Protein AF-A0A7G9W3U9-F1 (afdb_monomer)

Secondary structure (DSSP, 8-state):
--SHHHHHHHHHHHHHHHHHS-HHHHHHHHHHHHHHH-HHHHHHHHHHH-----S----TT--HHHHHHHHHHHHHHHHHHHTTSEEEEE-TTS-EEEEE-HHHHHHHHHHTT----

Organism: Alkalicella caledoniensis (NCBI:txid2731377)

Mean predicted aligned error: 6.45 Å

Nearest PDB structures (foldseek):
  3eco-assembly1_A  TM=5.537E-01  e=1.027E-01  Staphylococcus aureus subsp. aureus Mu50
  8ebt-assembly1_D  TM=4.186E-01  e=3.480E-01  Homo sapiens
  8ebw-assembly1_D  TM=4.098E-01  e=3.699E-01  Homo sapiens
  8byq-assembly1_3  TM=4.481E-01  e=5.334E-01  Homo sapiens
  8eby-assembly1_D  TM=4.124E-01  e=4.442E-01  Homo sapiens

Foldseek 3Di:
DPDVVVVVVVVVLLVVLVVQQDPVLLLVLVLLLCVPPPVVVNVVSCVVPVDDDLQQDDDPPDDPVSNVVSVVSVVSLVSCVVSVQWDWDQDPVRDTDIHGGPSVNVSNCVVVVPDPD

pLDDT: mean 85.58, std 10.28, range [45.91, 95.38]

Sequence (117 aa):
MQQSDLQVYKAEGLLNLLNRVTDIEIVYLRFYYLLKWNLVRFKEYQKITGIDILQPVIHGGMTREAIDDEVAKRIYLNNLLSYGLLEIEIDKKGKQKYKCSSVGDLLIRTIDKEKVD

Structure (mmCIF, N/CA/C/O backbone):
data_AF-A0A7G9W3U9-F1
#
_entry.id   AF-A0A7G9W3U9-F1
#
loop_
_atom_site.group_PDB
_atom_site.id
_atom_site.type_symbol
_atom_site.label_atom_id
_atom_site.label_alt_id
_atom_site.label_comp_id
_atom_site.label_asym_id
_atom_site.label_entity_id
_atom_site.label_seq_id
_atom_site.pdbx_PDB_ins_code
_atom_site.Cartn_x
_atom_site.Cartn_y
_atom_site.Cartn_z
_atom_site.occupancy
_atom_site.B_iso_or_equiv
_atom_site.auth_seq_id
_atom_site.auth_comp_id
_atom_site.auth_asym_id
_atom_site.auth_atom_id
_atom_site.pdbx_PDB_model_num
ATOM 1 N N . MET A 1 1 ? -24.850 13.023 25.396 1.00 51.22 1 MET A N 1
ATOM 2 C CA . MET A 1 1 ? -24.320 13.592 24.139 1.00 51.22 1 MET A CA 1
ATOM 3 C C . MET A 1 1 ? -22.906 13.058 23.854 1.00 51.22 1 MET A C 1
ATOM 5 O O . MET A 1 1 ? -22.014 13.843 23.606 1.00 51.22 1 MET A O 1
ATOM 9 N N . GLN A 1 2 ? -22.626 11.749 24.014 1.00 57.22 2 GLN A N 1
ATOM 10 C CA . GLN A 1 2 ? -21.216 11.302 24.145 1.00 57.22 2 GLN A CA 1
ATOM 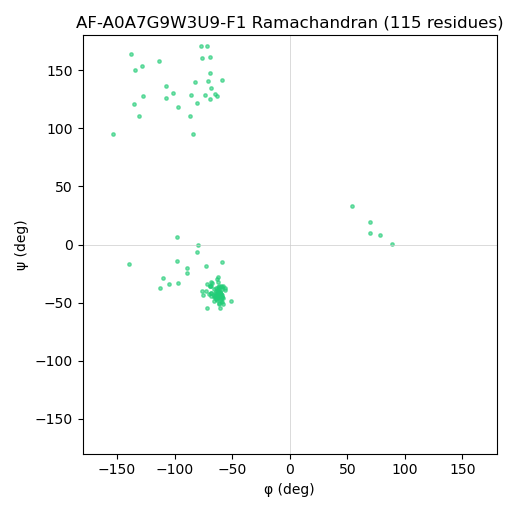11 C C . GLN A 1 2 ? -20.811 10.007 23.420 1.00 57.22 2 GLN A C 1
ATOM 13 O O . GLN A 1 2 ? -19.620 9.805 23.214 1.00 57.22 2 GLN A O 1
ATOM 18 N N . GLN A 1 3 ? -21.739 9.145 22.990 1.00 56.62 3 GLN A N 1
ATOM 19 C CA . GLN A 1 3 ? -21.384 7.890 22.301 1.00 56.62 3 GLN A CA 1
ATOM 20 C C . GLN A 1 3 ? -21.813 7.872 20.829 1.00 56.62 3 GLN A C 1
ATOM 22 O O . GLN A 1 3 ? -21.054 7.395 19.989 1.00 56.62 3 GLN A O 1
ATOM 27 N N . SER A 1 4 ? -22.976 8.450 20.507 1.00 68.06 4 SER A N 1
ATOM 28 C CA . SER A 1 4 ? -23.461 8.603 19.129 1.00 68.06 4 SER A CA 1
ATOM 29 C C . SER A 1 4 ? -22.535 9.481 18.295 1.00 68.06 4 SER A C 1
ATOM 31 O O . SER A 1 4 ? -22.144 9.106 17.198 1.00 68.06 4 SER A O 1
ATOM 33 N N . ASP A 1 5 ? -22.117 10.615 18.850 1.00 68.31 5 ASP A N 1
ATOM 34 C CA . ASP A 1 5 ? -21.405 11.649 18.096 1.00 68.31 5 ASP A CA 1
ATOM 35 C C . ASP A 1 5 ? -19.978 11.193 17.759 1.00 68.31 5 ASP A C 1
ATOM 37 O O . ASP A 1 5 ? -19.472 11.434 16.668 1.00 68.31 5 ASP A O 1
ATOM 41 N N . LEU A 1 6 ? -19.358 10.421 18.659 1.00 69.69 6 LEU A N 1
ATOM 42 C CA . LEU A 1 6 ? -18.065 9.789 18.412 1.00 69.69 6 LEU A CA 1
ATOM 43 C C . LEU A 1 6 ? -18.157 8.678 17.354 1.00 69.69 6 LEU A C 1
ATOM 45 O O . LEU A 1 6 ? -17.219 8.495 16.580 1.00 69.69 6 LEU A O 1
ATOM 49 N N . GLN A 1 7 ? -19.257 7.919 17.319 1.00 71.06 7 GLN A N 1
ATOM 50 C CA . GLN A 1 7 ? -19.480 6.912 16.278 1.00 71.06 7 GLN A CA 1
ATOM 51 C C . GLN A 1 7 ? -19.704 7.563 14.910 1.00 71.06 7 GLN A C 1
ATOM 53 O O . GLN A 1 7 ? -19.107 7.112 13.935 1.00 71.06 7 GLN A O 1
ATOM 58 N N . VAL A 1 8 ? -20.481 8.649 14.852 1.00 73.94 8 VAL A N 1
ATOM 59 C CA . VAL A 1 8 ? -20.674 9.450 13.633 1.00 73.94 8 VAL A CA 1
ATOM 60 C C . VAL A 1 8 ? -19.337 10.003 13.144 1.00 73.94 8 VAL A C 1
ATOM 62 O O . VAL A 1 8 ? -18.975 9.767 11.997 1.00 73.94 8 VAL A O 1
ATOM 65 N N . TYR A 1 9 ? -18.539 10.611 14.024 1.00 72.31 9 TYR A N 1
ATOM 66 C CA . TYR A 1 9 ? -17.225 11.150 13.663 1.00 72.31 9 TYR A CA 1
ATOM 67 C C . TYR A 1 9 ? -16.260 10.076 13.131 1.00 72.31 9 TYR A C 1
ATOM 69 O O . TYR A 1 9 ? -15.543 10.288 12.153 1.00 72.31 9 TYR A O 1
ATOM 77 N N . LYS A 1 10 ? -16.253 8.883 13.743 1.00 73.56 10 LYS A N 1
ATOM 78 C CA . LYS A 1 10 ? -15.457 7.743 13.252 1.00 73.56 10 LYS A CA 1
ATOM 79 C C . LYS A 1 10 ? -15.929 7.266 11.877 1.00 73.56 10 LYS A C 1
ATOM 81 O O . LYS A 1 10 ? -15.092 6.972 11.025 1.00 73.56 10 LYS A O 1
ATOM 86 N N . ALA A 1 11 ? -17.243 7.199 11.661 1.00 77.19 11 ALA A N 1
ATOM 87 C CA . ALA A 1 11 ? -17.823 6.812 10.380 1.00 77.19 11 ALA A CA 1
ATOM 88 C C . ALA A 1 11 ? -17.512 7.843 9.282 1.00 77.19 11 ALA A C 1
ATOM 90 O O . ALA A 1 11 ? -17.084 7.460 8.196 1.00 77.19 11 ALA A O 1
ATOM 91 N N . GLU A 1 12 ? -17.633 9.139 9.577 1.00 81.88 12 GLU A N 1
ATOM 92 C CA . GLU A 1 12 ? -17.248 10.228 8.670 1.00 81.88 12 GLU A CA 1
ATOM 93 C C . GLU A 1 12 ? -15.758 10.181 8.325 1.00 81.88 12 GLU A C 1
ATOM 95 O O . GLU A 1 12 ? -15.385 10.338 7.163 1.00 81.88 12 GLU A O 1
ATOM 100 N N . GLY A 1 13 ? -14.896 9.908 9.308 1.00 80.31 13 GLY A N 1
ATOM 101 C CA . GLY A 1 13 ? -13.464 9.723 9.081 1.00 80.31 13 GLY A CA 1
ATOM 102 C C . GLY A 1 13 ? -13.164 8.579 8.109 1.00 80.31 13 GLY A C 1
ATOM 103 O O . GLY A 1 13 ? -12.377 8.752 7.178 1.00 80.31 13 GLY A O 1
ATOM 104 N N . LEU A 1 14 ? -13.827 7.431 8.278 1.00 80.31 14 LEU A N 1
ATOM 105 C CA . LEU A 1 14 ? -13.653 6.279 7.392 1.00 80.31 14 LEU A CA 1
ATOM 106 C C . LEU A 1 14 ? -14.209 6.541 5.984 1.00 80.31 14 LEU A C 1
ATOM 108 O O . LEU A 1 14 ? -13.551 6.210 5.002 1.00 80.31 14 LEU A O 1
ATOM 112 N N . LEU A 1 15 ? -15.375 7.182 5.875 1.00 81.56 15 LEU A N 1
ATOM 113 C CA . LEU A 1 15 ? -15.960 7.589 4.592 1.00 81.56 15 LEU A CA 1
ATOM 114 C C . LEU A 1 15 ? -15.066 8.593 3.855 1.00 81.56 15 LEU A C 1
ATOM 116 O O . LEU A 1 15 ? -14.869 8.476 2.648 1.00 81.56 15 LEU A O 1
ATOM 120 N N . ASN A 1 16 ? -14.469 9.542 4.576 1.00 86.00 16 ASN A N 1
ATOM 121 C CA . ASN A 1 16 ? -13.515 10.489 4.005 1.00 86.00 16 ASN A CA 1
ATOM 122 C C . ASN A 1 16 ? -12.246 9.800 3.496 1.00 86.00 16 ASN A C 1
ATOM 124 O O . ASN A 1 16 ? -11.716 10.209 2.466 1.00 86.00 16 ASN A O 1
ATOM 128 N N . LEU A 1 17 ? -11.761 8.765 4.187 1.00 85.56 17 LEU A N 1
ATOM 129 C CA . LEU A 1 17 ? -10.655 7.946 3.690 1.00 85.56 17 LEU A CA 1
ATOM 130 C C . LEU A 1 17 ? -11.071 7.171 2.437 1.00 85.56 17 LEU A C 1
ATOM 132 O O . LEU A 1 17 ? -10.379 7.256 1.430 1.00 85.56 17 LEU A O 1
ATOM 136 N N . LEU A 1 18 ? -12.224 6.499 2.452 1.00 82.56 18 LEU A N 1
ATOM 137 C CA . LEU A 1 18 ? -12.739 5.767 1.287 1.00 82.56 18 LEU A CA 1
ATOM 138 C C . LEU A 1 18 ? -12.920 6.667 0.056 1.00 82.56 18 LEU A C 1
ATOM 140 O O . LEU A 1 18 ? -12.628 6.237 -1.050 1.00 82.56 18 LEU A O 1
ATOM 144 N N . ASN A 1 19 ? -13.328 7.923 0.244 1.00 85.44 19 ASN A N 1
ATOM 145 C CA . ASN A 1 19 ? -13.450 8.893 -0.848 1.00 85.44 19 ASN A CA 1
ATOM 146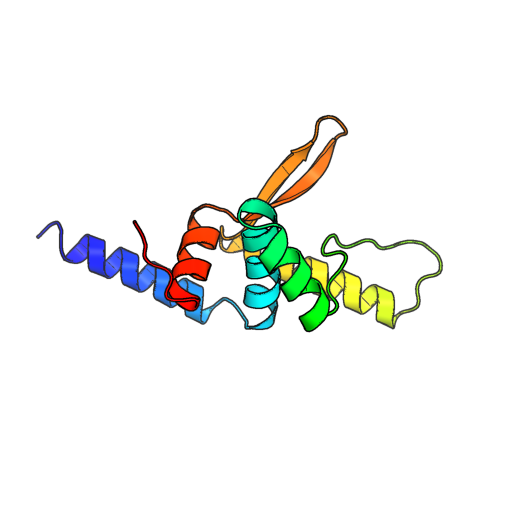 C C . ASN A 1 19 ? -12.102 9.397 -1.392 1.00 85.44 19 ASN A C 1
ATOM 148 O O . ASN A 1 19 ? -12.066 9.987 -2.470 1.00 85.44 19 ASN A O 1
ATOM 152 N N . ARG A 1 20 ? -11.006 9.239 -0.642 1.00 88.31 20 ARG A N 1
ATOM 153 C CA . ARG A 1 20 ? -9.665 9.709 -1.033 1.00 88.31 20 ARG A CA 1
ATOM 154 C C . ARG A 1 20 ? -8.818 8.616 -1.666 1.00 88.31 20 ARG A C 1
ATOM 156 O O . ARG A 1 20 ? -7.987 8.930 -2.508 1.00 88.31 20 ARG A O 1
ATOM 163 N N . VAL A 1 21 ? -9.001 7.372 -1.234 1.00 92.94 21 VAL A N 1
ATOM 164 C CA . VAL A 1 21 ? -8.205 6.239 -1.705 1.00 92.94 21 VAL A CA 1
ATOM 165 C C . VAL A 1 21 ? -8.745 5.776 -3.054 1.00 92.94 21 VAL A C 1
ATOM 167 O O . VAL A 1 21 ? -9.907 5.405 -3.183 1.00 92.94 21 VAL A O 1
ATOM 170 N N . THR A 1 22 ? -7.882 5.781 -4.058 1.00 93.12 22 THR A N 1
ATOM 171 C CA . THR A 1 22 ? -8.195 5.297 -5.406 1.00 93.12 22 THR A CA 1
ATOM 172 C C . THR A 1 22 ? -8.215 3.768 -5.472 1.00 93.12 22 THR A C 1
ATOM 174 O O . THR A 1 22 ? -7.589 3.088 -4.658 1.00 93.12 22 THR A O 1
ATOM 177 N N . ASP A 1 23 ? -8.860 3.199 -6.493 1.00 90.62 23 ASP A N 1
ATOM 178 C CA . ASP A 1 23 ? -8.924 1.741 -6.675 1.00 90.62 23 ASP A CA 1
ATOM 179 C C . ASP A 1 23 ? -7.536 1.086 -6.743 1.00 90.62 23 ASP A C 1
ATOM 181 O O . ASP A 1 23 ? -7.308 0.025 -6.158 1.00 90.62 23 ASP A O 1
ATOM 185 N N . ILE A 1 24 ? -6.574 1.734 -7.409 1.00 90.81 24 ILE A N 1
ATOM 186 C CA . ILE A 1 24 ? -5.201 1.223 -7.500 1.00 90.81 24 ILE A CA 1
ATOM 187 C C . ILE A 1 24 ? -4.484 1.267 -6.144 1.00 90.81 24 ILE A C 1
ATOM 189 O O . ILE A 1 24 ? -3.748 0.346 -5.792 1.00 90.81 24 ILE A O 1
ATOM 193 N N . GLU A 1 25 ? -4.749 2.284 -5.326 1.00 93.56 25 GLU A N 1
ATOM 194 C CA . GLU A 1 25 ? -4.228 2.356 -3.961 1.00 93.56 25 GLU A CA 1
ATOM 195 C C . GLU A 1 25 ? -4.872 1.296 -3.058 1.00 93.56 25 GLU A C 1
ATOM 197 O O . GLU A 1 25 ? -4.169 0.694 -2.245 1.00 93.56 25 GLU A O 1
ATOM 202 N N . ILE A 1 26 ? -6.162 0.983 -3.241 1.00 93.12 26 ILE A N 1
ATOM 203 C CA . ILE A 1 26 ? -6.825 -0.148 -2.567 1.00 93.12 26 ILE A CA 1
ATOM 204 C C . ILE A 1 26 ? -6.144 -1.466 -2.956 1.00 93.12 26 ILE A C 1
ATOM 206 O O . ILE A 1 26 ? -5.875 -2.295 -2.084 1.00 93.12 26 ILE A O 1
ATOM 210 N N . VAL A 1 27 ? -5.813 -1.656 -4.238 1.00 91.81 27 VAL A N 1
ATOM 211 C CA . VAL A 1 27 ? -5.094 -2.847 -4.723 1.00 91.81 27 VAL A CA 1
ATOM 212 C C . VAL A 1 27 ? -3.739 -2.999 -4.023 1.00 91.81 27 VAL A C 1
ATOM 214 O O . VAL A 1 27 ? -3.386 -4.104 -3.594 1.00 91.81 27 VAL A O 1
ATOM 217 N N . TYR A 1 28 ? -3.000 -1.899 -3.861 1.00 92.06 28 TYR A N 1
ATOM 218 C CA . TYR A 1 28 ? -1.695 -1.889 -3.193 1.00 92.06 28 TYR A CA 1
ATOM 219 C C . TYR A 1 28 ? -1.838 -2.120 -1.688 1.00 92.06 28 TYR A C 1
ATOM 221 O O . TYR A 1 28 ? -1.093 -2.908 -1.107 1.00 92.06 28 TYR A O 1
ATOM 229 N N . LEU A 1 29 ? -2.823 -1.493 -1.049 1.00 93.19 29 LEU A N 1
ATOM 230 C CA . LEU A 1 29 ? -3.104 -1.691 0.369 1.00 93.19 29 LEU A CA 1
ATOM 231 C C . LEU A 1 29 ? -3.499 -3.146 0.666 1.00 93.19 29 LEU A C 1
ATOM 233 O O . LEU A 1 29 ? -2.975 -3.746 1.607 1.00 93.19 29 LEU A O 1
ATOM 237 N N . ARG A 1 30 ? -4.349 -3.750 -0.177 1.00 92.38 30 ARG A N 1
ATOM 238 C CA . ARG A 1 30 ? -4.769 -5.154 -0.047 1.00 92.38 30 ARG A CA 1
ATOM 239 C C . ARG A 1 30 ? -3.589 -6.117 -0.154 1.00 92.38 30 ARG A C 1
ATOM 241 O O . ARG A 1 30 ? -3.555 -7.108 0.572 1.00 92.38 30 ARG A O 1
ATOM 248 N N . PHE A 1 31 ? -2.594 -5.822 -0.990 1.00 92.44 31 PHE A N 1
ATOM 249 C CA . PHE A 1 31 ? -1.366 -6.618 -1.042 1.00 92.44 31 PHE A CA 1
ATOM 250 C C . PHE A 1 31 ? -0.663 -6.652 0.323 1.00 92.44 31 PHE A C 1
ATOM 252 O O . PHE A 1 31 ? -0.342 -7.731 0.820 1.00 92.44 31 PHE A O 1
ATOM 259 N N . TYR A 1 32 ? -0.460 -5.490 0.958 1.00 91.81 32 TYR A N 1
ATOM 260 C CA . TYR A 1 32 ? 0.195 -5.411 2.270 1.00 91.81 32 TYR A CA 1
ATOM 261 C C . TYR A 1 32 ? -0.646 -6.030 3.393 1.00 91.81 32 TYR A C 1
ATOM 263 O O . TYR A 1 32 ? -0.080 -6.623 4.314 1.00 91.81 32 TYR A O 1
ATOM 271 N N . TYR A 1 33 ? -1.975 -5.935 3.306 1.00 92.62 33 TYR A N 1
ATOM 272 C CA . TYR A 1 33 ? -2.896 -6.640 4.200 1.00 92.62 33 TYR A CA 1
ATOM 273 C C . TYR A 1 33 ? -2.722 -8.162 4.090 1.00 92.62 33 TYR A C 1
ATOM 275 O O . TYR A 1 33 ? -2.443 -8.842 5.078 1.00 92.62 33 TYR A O 1
ATOM 283 N N . LEU A 1 34 ? -2.818 -8.712 2.877 1.00 90.88 34 LEU A N 1
ATOM 284 C CA . LEU A 1 34 ? -2.742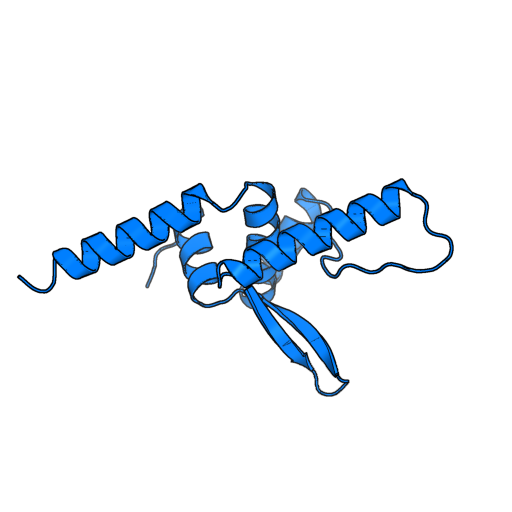 -10.157 2.653 1.00 90.88 34 LEU A CA 1
ATOM 285 C C . LEU A 1 34 ? -1.362 -10.729 2.986 1.00 90.88 34 LEU A C 1
ATOM 287 O O . LEU A 1 34 ? -1.285 -11.807 3.576 1.00 90.88 34 LEU A O 1
ATOM 291 N N . LEU A 1 35 ? -0.290 -9.994 2.673 1.00 88.12 35 LEU A N 1
ATOM 292 C CA . LEU A 1 35 ? 1.082 -10.380 3.010 1.00 88.12 35 LEU A CA 1
ATOM 293 C C . LEU A 1 35 ? 1.251 -10.626 4.518 1.00 88.12 35 LEU A C 1
ATOM 295 O O . LEU A 1 35 ? 1.977 -11.535 4.916 1.00 88.12 35 LEU A O 1
ATOM 299 N N . LYS A 1 36 ? 0.573 -9.823 5.347 1.00 85.75 36 LYS A N 1
ATOM 300 C CA . LYS A 1 36 ? 0.610 -9.915 6.810 1.00 85.75 36 LYS A CA 1
ATOM 301 C C . LYS A 1 36 ? -0.229 -11.075 7.349 1.00 85.75 36 LYS A C 1
ATOM 303 O O . LYS A 1 36 ? 0.193 -11.726 8.301 1.00 85.75 36 LYS A O 1
ATOM 308 N N . TRP A 1 37 ? -1.406 -11.321 6.772 1.00 81.25 37 TRP A N 1
ATOM 309 C CA . TRP A 1 37 ? -2.436 -12.147 7.416 1.00 81.25 37 TRP A CA 1
ATOM 310 C C . TRP A 1 37 ? -2.691 -13.510 6.767 1.00 81.25 37 TRP A C 1
ATOM 312 O O . TRP A 1 37 ? -3.107 -14.435 7.462 1.00 81.25 37 TRP A O 1
ATOM 322 N N . ASN A 1 38 ? -2.481 -13.672 5.456 1.00 84.81 38 ASN A N 1
ATOM 323 C CA . ASN A 1 38 ? -2.835 -14.916 4.770 1.00 84.81 38 ASN A CA 1
A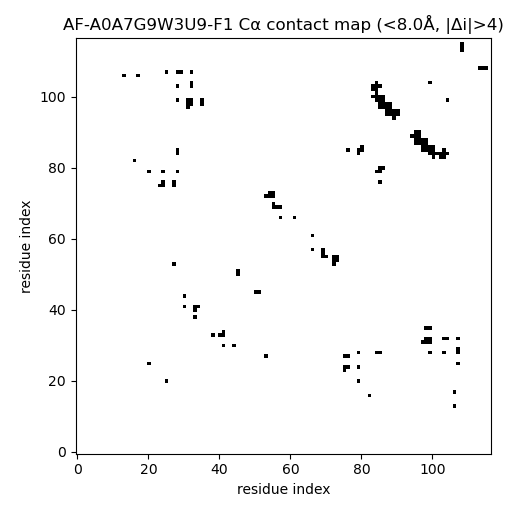TOM 324 C C . ASN A 1 38 ? -1.979 -15.154 3.520 1.00 84.81 38 ASN A C 1
ATOM 326 O O . ASN A 1 38 ? -2.312 -14.713 2.421 1.00 84.81 38 ASN A O 1
ATOM 330 N N . LEU A 1 39 ? -0.904 -15.933 3.680 1.00 85.31 39 LEU A N 1
ATOM 331 C CA . LEU A 1 39 ? 0.039 -16.229 2.600 1.00 85.31 39 LEU A CA 1
ATOM 332 C C . LEU A 1 39 ? -0.598 -16.990 1.419 1.00 85.31 39 LEU A C 1
ATOM 334 O O . LEU A 1 39 ? -0.131 -16.861 0.290 1.00 85.31 39 LEU A O 1
ATOM 338 N N . VAL A 1 40 ? -1.650 -17.783 1.652 1.00 88.94 40 VAL A N 1
ATOM 339 C CA . VAL A 1 40 ? -2.345 -18.516 0.579 1.00 88.94 40 VAL A CA 1
ATOM 340 C C . VAL A 1 40 ? -3.141 -17.545 -0.287 1.00 88.94 40 VAL A C 1
ATOM 342 O O . VAL A 1 40 ? -2.881 -17.457 -1.486 1.00 88.94 40 VAL A O 1
ATOM 345 N N . ARG A 1 41 ? -4.022 -16.744 0.330 1.00 87.19 41 ARG A N 1
ATOM 346 C CA . ARG A 1 41 ? -4.774 -15.692 -0.376 1.00 87.19 41 ARG A CA 1
ATOM 347 C C . ARG A 1 41 ? -3.845 -14.672 -1.025 1.00 87.19 41 ARG A C 1
ATOM 349 O O . ARG A 1 41 ? -4.125 -14.201 -2.119 1.00 87.19 41 ARG A O 1
ATOM 356 N N . PHE A 1 42 ? -2.723 -14.357 -0.381 1.00 89.19 42 PHE A N 1
ATOM 357 C CA . PHE A 1 42 ? -1.687 -13.508 -0.958 1.00 89.19 42 PHE A CA 1
ATOM 358 C C . PHE A 1 42 ? -1.163 -14.080 -2.282 1.00 89.19 42 PHE A C 1
ATOM 360 O O . PHE A 1 42 ? -1.186 -13.387 -3.293 1.00 89.19 42 PHE A O 1
ATOM 367 N N . LYS A 1 43 ? -0.770 -15.360 -2.317 1.00 89.62 43 LYS A N 1
ATOM 368 C CA . LYS A 1 43 ? -0.299 -16.011 -3.554 1.00 89.62 43 LYS A CA 1
ATOM 369 C C . LYS A 1 43 ? -1.371 -16.052 -4.644 1.00 89.62 43 LYS A C 1
ATOM 371 O O . LYS A 1 43 ? -1.047 -15.912 -5.819 1.00 89.62 43 LYS A O 1
ATOM 376 N N . GLU A 1 44 ? -2.632 -16.262 -4.281 1.00 90.44 44 GLU A N 1
ATOM 377 C CA . GLU A 1 44 ? -3.754 -16.199 -5.230 1.00 90.44 44 GLU A CA 1
ATOM 378 C C . GLU A 1 44 ? -3.921 -14.786 -5.795 1.00 90.44 44 GLU A C 1
ATOM 380 O O . GLU A 1 44 ? -4.038 -14.607 -7.006 1.00 90.44 44 GLU A O 1
ATOM 385 N N . TYR A 1 45 ? -3.842 -13.776 -4.933 1.00 88.25 45 TYR A N 1
ATOM 386 C CA . TYR A 1 45 ? -3.928 -12.374 -5.315 1.00 88.25 45 TYR A CA 1
ATOM 387 C C . TYR A 1 45 ? -2.791 -11.941 -6.251 1.00 88.25 45 TYR A C 1
ATOM 389 O O . TYR A 1 45 ? -3.043 -11.252 -7.241 1.00 88.25 45 TYR A O 1
ATOM 397 N N . GLN A 1 46 ? -1.556 -12.391 -6.002 1.00 89.75 46 GLN A N 1
ATOM 398 C CA . GLN A 1 46 ? -0.421 -12.144 -6.901 1.00 89.75 46 GLN A CA 1
ATOM 399 C C . GLN A 1 46 ? -0.666 -12.724 -8.297 1.00 89.75 46 GLN A C 1
ATOM 401 O O . GLN A 1 46 ? -0.430 -12.045 -9.291 1.00 89.75 46 GLN A O 1
ATOM 406 N N . LYS A 1 47 ? -1.220 -13.942 -8.392 1.00 90.00 47 LYS A N 1
ATOM 407 C CA . LYS A 1 47 ? -1.549 -14.560 -9.689 1.00 90.00 47 LYS A CA 1
ATOM 408 C C . LYS A 1 47 ? -2.593 -13.770 -10.476 1.00 90.00 47 LYS A C 1
ATOM 410 O O . LYS A 1 47 ? -2.512 -13.727 -11.696 1.00 90.00 47 LYS A O 1
ATOM 415 N N . ILE A 1 48 ? -3.575 -13.186 -9.789 1.00 88.62 48 ILE A N 1
ATOM 416 C CA . ILE A 1 48 ? -4.657 -12.420 -10.425 1.00 88.62 48 ILE A CA 1
ATOM 417 C C . ILE A 1 48 ? -4.161 -11.045 -10.881 1.00 88.62 48 ILE A C 1
ATOM 419 O O . ILE A 1 48 ? -4.494 -10.598 -11.972 1.00 88.62 48 ILE A O 1
ATOM 423 N N . THR A 1 49 ? -3.387 -10.367 -10.035 1.00 85.06 49 THR A N 1
ATOM 424 C CA . THR A 1 49 ? -2.971 -8.975 -10.270 1.00 85.06 49 THR A CA 1
ATOM 425 C C . THR A 1 49 ? -1.670 -8.845 -11.060 1.00 85.06 49 THR A C 1
ATOM 427 O O . THR A 1 49 ? -1.404 -7.778 -11.604 1.00 85.06 49 THR A O 1
ATOM 430 N N . GLY A 1 50 ? -0.844 -9.894 -11.105 1.00 83.75 50 GLY A N 1
ATOM 431 C CA . GLY A 1 50 ? 0.510 -9.845 -11.667 1.00 83.75 50 GLY A CA 1
ATOM 432 C C . GLY A 1 50 ? 1.497 -9.019 -10.833 1.00 83.75 50 GLY A C 1
ATOM 433 O O . GLY A 1 50 ? 2.598 -8.724 -11.292 1.00 83.75 50 GLY A O 1
ATOM 434 N N . ILE A 1 51 ? 1.116 -8.610 -9.618 1.00 81.44 51 ILE A N 1
ATOM 435 C CA . ILE A 1 51 ? 1.952 -7.781 -8.750 1.00 81.44 51 ILE A CA 1
ATOM 436 C C . ILE A 1 51 ? 2.887 -8.677 -7.932 1.00 81.44 51 ILE A C 1
ATOM 438 O O . ILE A 1 51 ? 2.464 -9.343 -6.986 1.00 81.44 51 ILE A O 1
ATOM 442 N N . ASP A 1 52 ? 4.182 -8.621 -8.244 1.00 72.56 52 ASP A N 1
ATOM 443 C CA . ASP A 1 52 ? 5.213 -9.380 -7.522 1.00 72.56 52 ASP A CA 1
ATOM 444 C C . ASP A 1 52 ? 6.063 -8.521 -6.577 1.00 72.56 52 ASP A C 1
ATOM 446 O O . ASP A 1 52 ? 6.460 -8.977 -5.502 1.00 72.56 52 ASP A O 1
ATOM 450 N N . ILE A 1 53 ? 6.331 -7.263 -6.944 1.00 70.88 53 ILE A N 1
ATOM 451 C CA . ILE A 1 53 ? 7.163 -6.336 -6.167 1.00 70.88 53 ILE A CA 1
ATOM 452 C C . ILE A 1 53 ? 6.482 -4.973 -6.098 1.00 70.88 53 ILE A C 1
ATOM 454 O O . ILE A 1 53 ? 6.264 -4.319 -7.118 1.00 70.88 53 ILE A O 1
ATOM 458 N N . LEU A 1 54 ? 6.202 -4.524 -4.873 1.00 78.44 54 LEU A N 1
ATOM 459 C CA . LEU A 1 54 ? 5.623 -3.205 -4.618 1.00 78.44 54 LEU A CA 1
ATOM 460 C C . LEU A 1 54 ? 6.637 -2.135 -4.223 1.00 78.44 54 LEU A C 1
ATOM 462 O O . LEU A 1 54 ? 6.293 -0.958 -4.231 1.00 78.44 54 LEU A O 1
ATOM 466 N N . GLN A 1 55 ? 7.870 -2.501 -3.864 1.00 81.81 55 GLN A N 1
ATOM 467 C CA . GLN A 1 55 ? 8.874 -1.490 -3.540 1.00 81.81 55 GLN A CA 1
ATOM 468 C C . GLN A 1 55 ? 9.356 -0.798 -4.815 1.00 81.81 55 GLN A C 1
ATOM 470 O O . GLN A 1 55 ? 9.769 -1.509 -5.729 1.00 81.81 55 GLN A O 1
ATOM 475 N N . PRO A 1 56 ? 9.357 0.547 -4.861 1.00 84.38 56 PRO A N 1
ATOM 476 C CA . PRO A 1 56 ? 9.848 1.260 -6.019 1.00 84.38 56 PRO A CA 1
ATOM 477 C C . PRO A 1 56 ? 11.368 1.093 -6.135 1.00 84.38 56 PRO A C 1
ATOM 479 O O . PRO A 1 56 ? 12.099 1.416 -5.191 1.00 84.38 56 PRO A O 1
ATOM 482 N N . VAL A 1 57 ? 11.850 0.615 -7.279 1.00 85.44 57 VAL A N 1
ATOM 483 C CA . VAL A 1 57 ? 13.272 0.388 -7.562 1.00 85.44 57 VAL A CA 1
ATOM 484 C C . VAL A 1 57 ? 13.623 1.013 -8.903 1.00 85.44 57 VAL A C 1
ATOM 486 O O . VAL A 1 57 ? 13.249 0.508 -9.951 1.00 85.44 57 VAL A O 1
ATOM 489 N N . ILE A 1 58 ? 14.408 2.089 -8.863 1.00 83.12 58 ILE A N 1
ATOM 490 C CA . ILE A 1 58 ? 14.942 2.739 -10.062 1.00 83.12 58 ILE A CA 1
ATOM 491 C C . ILE A 1 58 ? 16.436 2.434 -10.136 1.00 83.12 58 ILE A C 1
ATOM 493 O O . ILE A 1 58 ? 17.171 2.698 -9.182 1.00 83.12 58 ILE A O 1
ATOM 497 N N . HIS A 1 59 ? 16.889 1.896 -11.265 1.00 87.06 59 HIS A N 1
ATOM 498 C CA . HIS A 1 59 ? 18.305 1.647 -11.526 1.00 87.06 59 HIS A CA 1
ATOM 499 C C . HIS A 1 59 ? 18.697 2.036 -12.955 1.00 87.06 59 HIS A C 1
ATOM 501 O O . HIS A 1 59 ? 17.854 2.227 -13.832 1.00 87.06 59 HIS A O 1
ATOM 507 N N . GLY A 1 60 ? 20.006 2.157 -13.191 1.00 87.06 60 GLY A N 1
ATOM 508 C CA . GLY A 1 60 ? 20.541 2.457 -14.518 1.00 87.06 60 GLY A CA 1
ATOM 509 C C . GLY A 1 60 ? 20.128 1.404 -15.550 1.00 87.06 60 GLY A C 1
ATOM 510 O O . GLY A 1 60 ? 20.066 0.215 -15.235 1.00 87.06 60 GLY A O 1
ATOM 511 N N . GLY A 1 61 ? 19.835 1.852 -16.773 1.00 88.56 61 GLY A N 1
ATOM 512 C CA . GLY A 1 61 ? 19.456 0.990 -17.899 1.00 88.56 6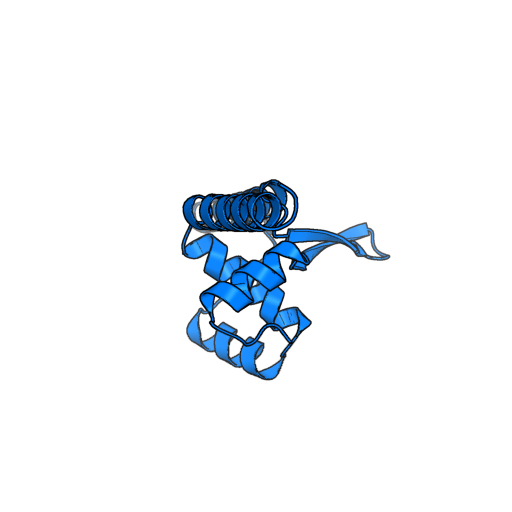1 GLY A CA 1
ATOM 513 C C . GLY A 1 61 ? 17.959 0.690 -18.037 1.00 88.56 61 GLY A C 1
ATOM 514 O O . GLY A 1 61 ? 17.585 -0.020 -18.965 1.00 88.56 61 GLY A O 1
ATOM 515 N N . MET A 1 62 ? 17.102 1.219 -17.158 1.00 92.12 62 MET A N 1
ATOM 516 C CA . MET A 1 62 ? 15.646 1.114 -17.314 1.00 92.12 62 MET A CA 1
ATOM 517 C C . MET A 1 62 ? 15.132 1.948 -18.49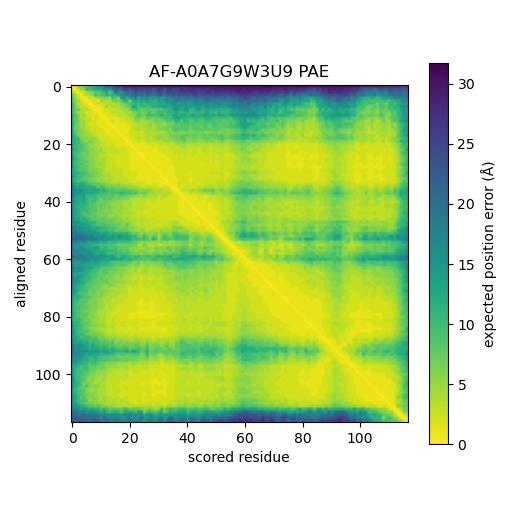4 1.00 92.12 62 MET A C 1
ATOM 519 O O . MET A 1 62 ? 15.664 3.018 -18.800 1.00 92.12 62 MET A O 1
ATOM 523 N N . THR A 1 63 ? 14.065 1.464 -19.135 1.00 94.44 63 THR A N 1
ATOM 524 C CA . THR A 1 63 ? 13.308 2.252 -20.114 1.00 94.44 63 THR A CA 1
ATOM 525 C C . THR A 1 63 ? 12.563 3.386 -19.412 1.00 94.44 63 THR A C 1
ATOM 527 O O . THR A 1 63 ? 12.338 3.352 -18.202 1.00 94.44 63 THR A O 1
ATOM 530 N N . ARG A 1 64 ? 12.155 4.402 -20.176 1.00 90.75 64 ARG A N 1
ATOM 531 C CA . ARG A 1 64 ? 11.371 5.518 -19.634 1.00 90.75 64 ARG A CA 1
ATOM 532 C C . ARG A 1 64 ? 10.045 5.051 -19.032 1.00 90.75 64 ARG A C 1
ATOM 534 O O . ARG A 1 64 ? 9.713 5.472 -17.936 1.00 90.75 64 ARG A O 1
ATOM 541 N N . GLU A 1 65 ? 9.356 4.140 -19.711 1.00 92.38 65 GLU A N 1
ATOM 542 C CA . GLU A 1 65 ? 8.099 3.549 -19.234 1.00 92.38 65 GLU A CA 1
ATOM 543 C C . GLU A 1 65 ? 8.292 2.839 -17.891 1.00 92.38 65 GLU A C 1
ATOM 545 O O . GLU A 1 65 ? 7.544 3.085 -16.953 1.00 92.38 65 GLU A O 1
ATOM 550 N N . ALA A 1 66 ? 9.360 2.046 -17.755 1.00 88.44 66 ALA A N 1
ATOM 551 C CA . ALA A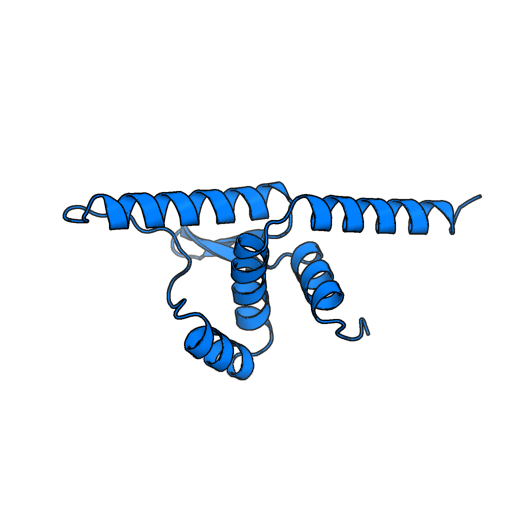 1 66 ? 9.668 1.385 -16.493 1.00 88.44 66 ALA A CA 1
ATOM 552 C C . ALA A 1 66 ? 9.952 2.397 -15.371 1.00 88.44 66 ALA A C 1
ATOM 554 O O . ALA A 1 66 ? 9.537 2.193 -14.236 1.00 88.44 66 ALA A O 1
ATOM 555 N N . ILE A 1 67 ? 10.631 3.509 -15.669 1.00 89.31 67 ILE A N 1
ATOM 556 C CA . ILE A 1 67 ? 10.853 4.578 -14.684 1.00 89.31 67 ILE A CA 1
ATOM 557 C C . ILE A 1 67 ? 9.524 5.219 -14.273 1.00 89.31 67 ILE A C 1
ATOM 559 O O . ILE A 1 67 ? 9.299 5.419 -13.079 1.00 89.31 67 ILE A O 1
ATOM 563 N N . ASP A 1 68 ? 8.657 5.526 -15.234 1.00 91.06 68 ASP A N 1
ATOM 564 C CA . ASP A 1 68 ? 7.357 6.148 -14.979 1.00 91.06 68 ASP A CA 1
ATOM 565 C C . ASP A 1 68 ? 6.464 5.230 -14.118 1.00 91.06 68 ASP A C 1
ATOM 567 O O . ASP A 1 68 ? 5.855 5.700 -13.152 1.00 91.06 68 ASP A O 1
ATOM 571 N N . ASP A 1 69 ? 6.481 3.915 -14.363 1.00 88.56 69 ASP A N 1
ATOM 572 C CA . ASP A 1 69 ? 5.791 2.915 -13.536 1.00 88.56 69 ASP A CA 1
ATOM 573 C C . ASP A 1 69 ? 6.323 2.889 -12.092 1.00 88.56 69 ASP A C 1
ATOM 575 O O . ASP A 1 69 ? 5.556 2.855 -11.123 1.00 88.56 69 ASP A O 1
ATOM 579 N N . GLU A 1 70 ? 7.645 2.936 -11.913 1.00 90.88 70 GLU A N 1
ATOM 580 C CA . GLU A 1 70 ? 8.278 2.969 -10.588 1.00 90.88 70 GLU A CA 1
ATOM 581 C C . GLU A 1 70 ? 8.003 4.289 -9.842 1.00 90.88 70 GLU A C 1
ATOM 583 O O . GLU A 1 70 ? 7.853 4.306 -8.612 1.00 90.88 70 GLU A O 1
ATOM 588 N N . VAL A 1 71 ? 7.871 5.401 -10.570 1.00 91.12 71 VAL A N 1
ATOM 589 C CA . VAL A 1 71 ? 7.435 6.693 -10.019 1.00 91.12 71 VAL A CA 1
ATOM 590 C C . VAL A 1 71 ? 5.965 6.635 -9.602 1.00 91.12 71 VAL A C 1
ATOM 592 O O . VAL A 1 71 ? 5.643 7.066 -8.491 1.00 91.12 71 VAL A O 1
ATOM 595 N N . ALA A 1 72 ? 5.087 6.052 -10.420 1.00 90.19 72 ALA A N 1
ATOM 596 C CA . ALA A 1 72 ? 3.676 5.866 -10.081 1.00 90.19 72 ALA A CA 1
ATOM 597 C C . ALA A 1 72 ? 3.516 5.011 -8.814 1.00 90.19 72 ALA A C 1
ATOM 599 O O . ALA A 1 72 ? 2.845 5.430 -7.867 1.00 90.19 72 ALA A O 1
ATOM 600 N N . LYS A 1 73 ? 4.234 3.879 -8.722 1.00 90.56 73 LYS A N 1
ATOM 601 C CA . LYS A 1 73 ? 4.311 3.057 -7.498 1.00 90.56 73 LYS A CA 1
ATOM 602 C C . LYS A 1 73 ? 4.677 3.896 -6.279 1.00 90.56 73 LYS A C 1
ATOM 604 O O . LYS A 1 73 ? 4.017 3.805 -5.245 1.00 90.56 73 LYS A O 1
ATOM 609 N N . ARG A 1 74 ? 5.717 4.726 -6.393 1.00 91.62 74 ARG A N 1
ATOM 610 C CA . ARG A 1 74 ? 6.163 5.597 -5.299 1.00 91.62 74 ARG A CA 1
ATOM 611 C C . ARG A 1 74 ? 5.077 6.588 -4.874 1.00 91.62 74 ARG A C 1
ATOM 613 O O . ARG A 1 74 ? 4.908 6.794 -3.675 1.00 91.62 7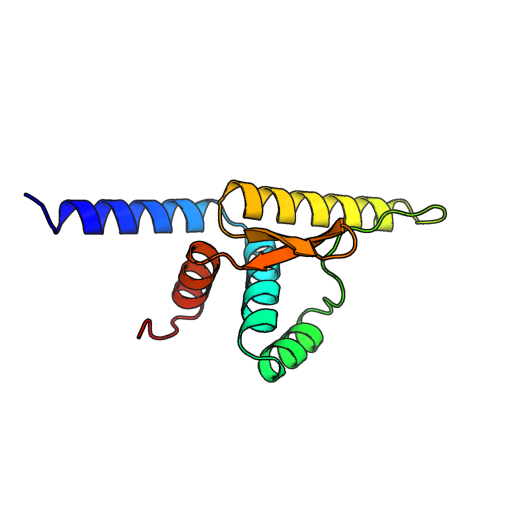4 ARG A O 1
ATOM 620 N N . ILE A 1 75 ? 4.347 7.175 -5.822 1.00 93.38 75 ILE A N 1
ATOM 621 C CA . ILE A 1 75 ? 3.239 8.098 -5.534 1.00 93.38 75 ILE A CA 1
ATOM 622 C C . ILE A 1 75 ? 2.142 7.384 -4.738 1.00 93.38 75 ILE A C 1
ATOM 624 O O . ILE A 1 75 ? 1.776 7.865 -3.668 1.00 93.38 75 ILE A O 1
ATOM 628 N N . TYR A 1 76 ? 1.688 6.210 -5.185 1.00 93.38 76 TYR A N 1
ATOM 629 C CA . TYR A 1 76 ? 0.636 5.460 -4.486 1.00 93.38 76 TYR A CA 1
ATOM 630 C C . TYR A 1 76 ? 1.042 5.070 -3.062 1.00 93.38 76 TYR A C 1
ATOM 632 O O . TYR A 1 76 ? 0.261 5.225 -2.123 1.00 93.38 76 TYR A O 1
ATOM 640 N N . LEU A 1 77 ? 2.285 4.619 -2.864 1.00 93.69 77 LEU A N 1
ATOM 641 C CA . LEU A 1 77 ? 2.780 4.307 -1.521 1.00 93.69 77 LEU A CA 1
ATOM 642 C C . LEU A 1 77 ? 2.838 5.549 -0.626 1.00 93.69 77 LEU A C 1
ATOM 644 O O . LEU A 1 77 ? 2.436 5.477 0.533 1.00 93.69 77 LEU A O 1
ATOM 648 N N . ASN A 1 78 ? 3.296 6.686 -1.152 1.00 94.19 78 ASN A N 1
ATOM 649 C CA . ASN A 1 78 ? 3.350 7.938 -0.398 1.00 94.19 78 ASN A CA 1
ATOM 650 C C . ASN A 1 78 ? 1.953 8.435 -0.012 1.00 94.19 78 ASN A C 1
ATOM 652 O O . ASN A 1 78 ? 1.763 8.891 1.115 1.00 94.19 78 ASN A O 1
ATOM 656 N N . ASN A 1 79 ? 0.972 8.308 -0.906 1.00 95.38 79 ASN A N 1
ATOM 657 C CA . ASN A 1 79 ? -0.413 8.659 -0.609 1.00 95.38 79 ASN A CA 1
ATOM 658 C C . ASN A 1 79 ? -0.955 7.793 0.531 1.00 95.38 79 ASN A C 1
ATOM 660 O O . ASN A 1 79 ? -1.406 8.327 1.544 1.00 95.38 79 ASN A O 1
ATOM 664 N N . LEU A 1 80 ? -0.806 6.470 0.430 1.00 95.38 80 LEU A N 1
ATOM 665 C CA . LEU A 1 80 ? -1.236 5.539 1.474 1.00 95.38 80 LEU A CA 1
ATOM 666 C C . LEU A 1 80 ? -0.559 5.799 2.834 1.00 95.38 80 LEU A C 1
ATOM 668 O O . LEU A 1 80 ? -1.211 5.677 3.872 1.00 95.38 80 LEU A O 1
ATOM 672 N N . LEU A 1 81 ? 0.717 6.195 2.850 1.00 95.00 81 LEU A N 1
ATOM 673 C CA . LEU A 1 81 ? 1.407 6.642 4.068 1.00 95.00 81 LEU A CA 1
ATOM 674 C C . LEU A 1 81 ? 0.814 7.945 4.609 1.00 95.00 81 LEU A C 1
ATOM 676 O O . LEU A 1 81 ? 0.565 8.053 5.807 1.00 95.00 81 LEU A O 1
ATOM 680 N N . SER A 1 82 ? 0.560 8.924 3.737 1.00 94.50 82 SER A N 1
ATOM 681 C CA . SER A 1 82 ? -0.018 10.219 4.124 1.00 94.50 82 SER A CA 1
ATOM 682 C C . SER A 1 82 ? -1.430 10.080 4.702 1.00 94.50 82 SER A C 1
ATOM 684 O O . SER A 1 82 ? -1.825 10.847 5.578 1.00 94.50 82 SER A O 1
ATOM 686 N N . TYR A 1 83 ? -2.170 9.061 4.259 1.00 94.25 83 TYR A N 1
ATOM 687 C CA . TYR A 1 83 ? -3.488 8.705 4.784 1.00 94.25 83 TYR A CA 1
ATOM 688 C C . TYR A 1 83 ? -3.416 7.894 6.085 1.00 94.25 83 TYR A C 1
ATOM 690 O O . TYR A 1 83 ? -4.451 7.615 6.687 1.00 94.25 83 TYR A O 1
ATOM 698 N N . GLY A 1 84 ? -2.218 7.495 6.523 1.00 94.12 84 GLY A N 1
ATOM 699 C CA . GLY A 1 84 ? -2.020 6.630 7.684 1.00 94.12 84 GLY A CA 1
ATOM 700 C C . GLY A 1 84 ? -2.479 5.186 7.459 1.00 94.12 84 GLY A C 1
ATOM 701 O O . GLY A 1 84 ? -2.724 4.470 8.427 1.00 94.12 84 GLY A O 1
ATOM 702 N N . LEU A 1 85 ? -2.624 4.749 6.203 1.00 95.19 85 LEU A N 1
ATOM 703 C CA . LEU A 1 85 ? -3.050 3.393 5.825 1.00 95.19 85 LEU A CA 1
ATOM 704 C C . LEU A 1 85 ? -1.864 2.428 5.694 1.00 95.19 85 LEU A C 1
ATOM 706 O O . LEU A 1 85 ? -2.016 1.221 5.882 1.00 95.19 85 LEU A O 1
ATOM 710 N N . LEU A 1 86 ? -0.674 2.964 5.421 1.00 95.12 86 LEU A N 1
ATOM 711 C CA . LEU A 1 86 ? 0.591 2.246 5.523 1.00 95.12 86 LEU A CA 1
ATOM 712 C C . LEU A 1 86 ? 1.459 2.824 6.639 1.00 95.12 86 LEU A C 1
ATOM 714 O O . LEU A 1 86 ? 1.345 3.987 7.017 1.00 95.12 86 LEU A O 1
ATOM 718 N N . GLU A 1 87 ? 2.384 1.998 7.108 1.00 94.88 87 GLU A N 1
ATOM 719 C CA . GLU A 1 87 ? 3.476 2.372 7.998 1.00 94.88 87 GLU A CA 1
ATOM 720 C C . GLU A 1 87 ? 4.805 1.885 7.407 1.00 94.88 87 GLU A C 1
ATOM 722 O O . GLU A 1 87 ? 4.848 0.892 6.673 1.00 94.88 87 GLU A O 1
ATOM 727 N N . ILE A 1 88 ? 5.900 2.565 7.751 1.00 92.31 88 ILE A N 1
ATOM 728 C CA . ILE A 1 88 ? 7.258 2.121 7.423 1.00 92.31 88 ILE A CA 1
ATOM 729 C C . ILE A 1 88 ? 7.887 1.492 8.663 1.00 92.31 88 ILE A C 1
ATOM 731 O O . ILE A 1 88 ? 7.924 2.092 9.735 1.00 92.31 88 ILE A O 1
ATOM 735 N N . GLU A 1 89 ? 8.442 0.302 8.487 1.00 89.88 89 GLU A N 1
ATOM 736 C CA . GLU A 1 89 ? 9.379 -0.317 9.413 1.00 89.88 89 GLU A CA 1
ATOM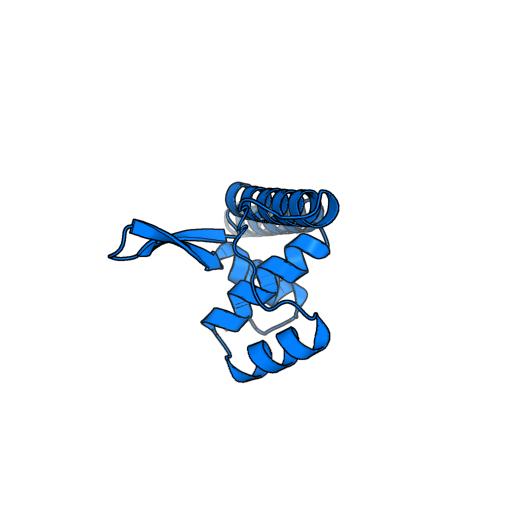 737 C C . GLU A 1 89 ? 10.781 -0.291 8.796 1.00 89.88 89 GLU A C 1
ATOM 739 O O . GLU A 1 89 ? 10.955 -0.564 7.607 1.00 89.88 89 GLU A O 1
ATOM 744 N N . ILE A 1 90 ? 11.790 0.049 9.594 1.00 87.94 90 ILE A N 1
ATOM 745 C CA . ILE A 1 90 ? 13.189 -0.034 9.174 1.00 87.94 90 ILE A CA 1
ATOM 746 C C . ILE A 1 90 ? 13.738 -1.350 9.707 1.00 87.94 90 ILE A C 1
ATOM 748 O O . ILE A 1 90 ? 13.762 -1.575 10.917 1.00 87.94 90 ILE A O 1
ATOM 752 N N . ASP A 1 91 ? 14.165 -2.231 8.806 1.00 84.44 91 ASP A N 1
ATOM 753 C CA . ASP A 1 91 ? 14.773 -3.486 9.223 1.00 84.44 91 ASP A CA 1
ATOM 754 C C . ASP A 1 91 ? 16.181 -3.276 9.809 1.00 84.44 91 ASP A C 1
ATOM 756 O O . ASP A 1 91 ? 16.786 -2.207 9.715 1.00 84.44 91 ASP A O 1
ATOM 760 N N . LYS A 1 92 ? 16.749 -4.334 10.397 1.00 87.94 92 LYS A N 1
ATOM 761 C CA . LYS A 1 92 ? 18.094 -4.303 11.002 1.00 87.94 92 LYS A CA 1
ATOM 762 C C . LYS A 1 92 ? 19.213 -3.909 10.023 1.00 87.94 92 LYS A C 1
ATOM 764 O O . LYS A 1 92 ? 20.318 -3.623 10.470 1.00 87.94 92 LYS A O 1
ATOM 769 N N . LYS A 1 93 ? 18.959 -3.932 8.709 1.00 88.38 93 LYS A N 1
ATOM 770 C CA . LYS A 1 93 ? 19.903 -3.540 7.651 1.00 88.38 93 LYS A CA 1
ATOM 771 C C . LYS A 1 93 ? 19.663 -2.107 7.160 1.00 88.38 93 LYS A C 1
ATOM 773 O O . LYS A 1 93 ? 20.285 -1.698 6.184 1.00 88.38 93 LYS A O 1
ATOM 778 N N . GLY A 1 94 ? 18.767 -1.353 7.800 1.00 83.06 94 GLY A N 1
ATOM 779 C CA . GLY A 1 94 ? 18.411 0.006 7.399 1.00 83.06 94 GLY A CA 1
ATOM 780 C C . GLY A 1 94 ? 17.457 0.066 6.204 1.00 83.06 94 GLY A C 1
ATOM 781 O O . GLY A 1 94 ? 17.204 1.152 5.684 1.00 83.06 94 GLY A O 1
ATOM 782 N N . LYS A 1 95 ? 16.918 -1.073 5.744 1.00 84.88 95 LYS A N 1
ATOM 783 C CA . LYS A 1 95 ? 16.014 -1.102 4.595 1.00 84.88 95 LYS A CA 1
ATOM 784 C C . LYS A 1 95 ? 14.585 -0.822 5.050 1.00 84.88 95 LYS A C 1
ATOM 786 O O . LYS A 1 95 ? 14.067 -1.478 5.953 1.00 84.88 95 LYS A O 1
ATOM 791 N N . GLN A 1 96 ? 13.937 0.128 4.381 1.00 85.38 96 GLN A N 1
ATOM 792 C CA . GLN A 1 96 ? 12.524 0.425 4.591 1.00 85.38 96 GLN A CA 1
ATOM 793 C C . GLN A 1 96 ? 11.655 -0.736 4.099 1.00 85.38 96 GLN A C 1
ATOM 795 O O . GLN A 1 96 ? 11.853 -1.259 2.997 1.00 85.38 96 GLN A O 1
ATOM 800 N N . LYS A 1 97 ? 10.670 -1.119 4.905 1.00 87.44 97 LYS A N 1
ATOM 801 C CA . LYS A 1 97 ? 9.612 -2.068 4.572 1.00 87.44 97 LYS A CA 1
ATOM 802 C C . LYS A 1 97 ? 8.269 -1.435 4.881 1.00 87.44 97 LYS A C 1
ATOM 804 O O . LYS A 1 97 ? 8.047 -0.947 5.983 1.00 87.44 97 LYS A O 1
ATOM 809 N N . TYR A 1 98 ? 7.381 -1.458 3.900 1.00 90.31 98 TYR A N 1
ATOM 810 C CA . TYR A 1 98 ? 6.013 -1.000 4.074 1.00 90.31 98 TYR A CA 1
ATOM 811 C C . TYR A 1 98 ? 5.182 -2.117 4.699 1.00 90.31 98 TYR A C 1
ATOM 813 O O . TYR A 1 98 ? 5.329 -3.286 4.330 1.00 90.31 98 TYR A O 1
ATOM 821 N N . LYS A 1 99 ? 4.305 -1.750 5.627 1.00 91.38 99 LYS A N 1
ATOM 822 C CA . LYS A 1 99 ? 3.326 -2.646 6.241 1.00 91.38 99 LYS A CA 1
ATOM 823 C C . LYS A 1 99 ? 1.964 -1.965 6.292 1.00 91.38 99 LYS A C 1
ATOM 825 O O . LYS A 1 99 ? 1.883 -0.743 6.402 1.00 91.38 99 LYS A O 1
ATOM 830 N N . CYS A 1 100 ? 0.906 -2.765 6.235 1.00 93.12 100 CYS A N 1
ATOM 831 C CA . CYS A 1 100 ? -0.451 -2.279 6.454 1.00 93.12 100 CYS A CA 1
ATOM 832 C C . CYS A 1 100 ? -0.599 -1.792 7.906 1.00 93.12 100 CYS A C 1
ATOM 834 O O . CYS A 1 100 ? -0.206 -2.508 8.838 1.00 93.12 100 CYS A O 1
ATOM 836 N N . SER A 1 101 ? -1.114 -0.573 8.089 1.00 94.62 101 SER A N 1
ATOM 837 C CA . SER A 1 101 ? -1.401 -0.015 9.414 1.00 94.62 101 SER A CA 1
ATOM 838 C C . SER A 1 101 ? -2.686 -0.616 9.990 1.00 94.62 101 SER A C 1
ATOM 840 O O . SER A 1 101 ? -3.458 -1.263 9.281 1.00 94.62 101 SER A O 1
ATOM 842 N N . SER A 1 102 ? -2.980 -0.356 11.265 1.00 91.50 102 SER A N 1
ATOM 843 C CA . SER A 1 102 ? -4.266 -0.757 11.861 1.00 91.50 102 SER A CA 1
ATOM 844 C C . SER A 1 102 ? -5.472 -0.088 11.183 1.00 91.50 102 SER A C 1
ATOM 846 O O . SER A 1 102 ? -6.540 -0.691 11.091 1.00 91.50 102 SER A O 1
ATOM 848 N N . VAL A 1 103 ? -5.315 1.147 10.688 1.00 91.88 103 VAL A N 1
ATOM 849 C CA . VAL A 1 103 ? -6.369 1.851 9.931 1.00 91.88 103 VAL A CA 1
ATOM 850 C C . VAL A 1 103 ? -6.514 1.242 8.536 1.00 91.88 103 VAL A C 1
ATOM 852 O O . VAL A 1 103 ? -7.635 1.044 8.073 1.00 91.88 103 VAL A O 1
ATOM 855 N N . GLY A 1 104 ? -5.398 0.885 7.896 1.00 93.50 104 GLY A N 1
ATOM 856 C CA . GLY A 1 104 ? -5.391 0.156 6.629 1.00 93.50 104 GLY A CA 1
ATOM 857 C C . GLY A 1 104 ? -6.080 -1.205 6.735 1.00 93.50 104 GLY A C 1
ATOM 858 O O . GLY A 1 104 ? -6.931 -1.528 5.906 1.00 93.50 104 GLY A O 1
ATOM 859 N N . ASP A 1 105 ? -5.785 -1.960 7.799 1.00 92.31 105 ASP A N 1
ATOM 860 C CA . ASP A 1 105 ? -6.429 -3.243 8.101 1.00 92.31 105 ASP A CA 1
ATOM 861 C C . ASP A 1 105 ? -7.953 -3.066 8.242 1.00 92.31 105 ASP A C 1
ATOM 863 O O . ASP A 1 105 ? -8.727 -3.818 7.647 1.00 92.31 105 ASP A O 1
ATOM 867 N N . LEU A 1 106 ? -8.397 -2.045 8.987 1.00 90.25 106 LEU A N 1
ATOM 868 C CA . LEU A 1 106 ? -9.820 -1.740 9.164 1.00 90.25 106 LEU A CA 1
ATOM 869 C C . LEU A 1 106 ? -10.504 -1.376 7.837 1.00 90.25 106 LEU A C 1
ATOM 871 O O . LEU A 1 106 ? -11.617 -1.837 7.570 1.00 90.25 106 LEU A O 1
ATOM 875 N N . LEU A 1 107 ? -9.847 -0.565 7.006 1.00 91.31 107 LEU A N 1
ATOM 876 C CA . LEU A 1 107 ? -10.378 -0.136 5.714 1.00 91.31 107 LEU A CA 1
ATOM 877 C C . LEU A 1 107 ? -10.563 -1.329 4.767 1.00 91.31 107 LEU A C 1
ATOM 879 O O . LEU A 1 107 ? -11.649 -1.495 4.214 1.00 91.31 107 LEU A O 1
ATOM 883 N N . ILE A 1 108 ? -9.560 -2.207 4.642 1.00 92.19 108 ILE A N 1
ATOM 884 C CA . ILE A 1 108 ? -9.660 -3.411 3.799 1.00 92.19 108 ILE A CA 1
ATOM 885 C C . ILE A 1 108 ? -10.755 -4.353 4.295 1.00 92.19 108 ILE A C 1
ATOM 887 O O . ILE A 1 108 ? -11.580 -4.784 3.493 1.00 92.19 108 ILE A O 1
ATOM 891 N N . ARG A 1 109 ? -10.836 -4.611 5.606 1.00 88.75 109 ARG A N 1
ATOM 892 C CA . ARG A 1 109 ? -11.910 -5.444 6.178 1.00 88.75 109 ARG A CA 1
ATOM 893 C C . ARG A 1 109 ? -13.296 -4.877 5.898 1.00 88.75 109 ARG A C 1
ATOM 895 O O . ARG A 1 109 ? -14.215 -5.634 5.602 1.00 88.75 109 ARG A O 1
ATOM 902 N N . THR A 1 110 ? -13.435 -3.553 5.950 1.00 86.94 110 THR A N 1
ATOM 903 C CA . THR A 1 110 ? -14.696 -2.869 5.632 1.00 86.94 110 THR A CA 1
ATOM 904 C C . THR A 1 110 ? -15.071 -3.051 4.160 1.00 86.94 110 THR A C 1
ATOM 906 O O . THR A 1 110 ? -16.220 -3.370 3.859 1.00 86.94 110 THR A O 1
ATOM 909 N N . ILE A 1 111 ? -14.107 -2.899 3.246 1.00 86.88 111 ILE A N 1
ATOM 910 C CA . ILE A 1 111 ? -14.312 -3.088 1.800 1.00 86.88 111 ILE A CA 1
ATOM 911 C C . ILE A 1 111 ? -14.671 -4.545 1.484 1.00 86.88 111 ILE A C 1
ATOM 913 O O . ILE A 1 111 ? -15.640 -4.805 0.770 1.00 86.88 111 ILE A O 1
ATOM 917 N N . ASP A 1 112 ? -13.926 -5.494 2.052 1.00 84.81 112 ASP A N 1
ATOM 918 C CA . ASP A 1 112 ? -14.100 -6.931 1.813 1.00 84.81 112 ASP A CA 1
ATOM 919 C C . ASP A 1 112 ? -15.262 -7.537 2.617 1.00 84.81 112 ASP A C 1
ATOM 921 O O . ASP A 1 112 ? -15.568 -8.722 2.473 1.00 84.81 112 ASP A O 1
ATOM 925 N N . LYS A 1 113 ? -15.953 -6.718 3.426 1.00 79.50 113 LYS A N 1
ATOM 926 C CA . LYS A 1 113 ? -17.058 -7.120 4.310 1.00 79.50 113 LYS A CA 1
ATOM 927 C C . LYS A 1 113 ? -16.666 -8.272 5.245 1.00 79.50 113 LYS A C 1
ATOM 929 O O . LYS A 1 113 ? -17.497 -9.117 5.585 1.00 79.50 113 LYS A O 1
ATOM 934 N N . GLU A 1 114 ? -15.401 -8.316 5.659 1.00 69.00 114 GLU A N 1
ATOM 935 C CA . GLU A 1 114 ? -14.928 -9.273 6.657 1.00 69.00 114 GLU A CA 1
ATOM 936 C C . GLU A 1 114 ? -15.499 -8.890 8.031 1.00 69.00 114 GLU A C 1
ATOM 938 O O . GLU A 1 114 ? -15.607 -7.707 8.366 1.00 69.00 114 GLU A O 1
ATOM 943 N N . LYS A 1 115 ? -15.900 -9.882 8.837 1.00 45.91 115 LYS A N 1
ATOM 944 C CA . LYS A 1 115 ? -16.385 -9.611 10.195 1.00 45.91 115 LYS A CA 1
ATOM 945 C C . LYS A 1 115 ? -15.253 -8.990 11.017 1.00 45.91 115 LYS A C 1
ATOM 947 O O . LYS A 1 115 ? -14.143 -9.515 11.057 1.00 45.91 115 LYS A O 1
ATOM 952 N N . VAL A 1 116 ? -15.540 -7.853 11.644 1.00 50.88 116 VAL A N 1
ATOM 953 C CA . VAL A 1 116 ? -14.677 -7.263 12.667 1.00 50.88 116 VAL A CA 1
ATOM 954 C C . VAL A 1 116 ? -15.040 -7.968 13.969 1.00 50.88 116 VAL A C 1
ATOM 956 O O . VAL A 1 116 ? -16.058 -7.632 14.570 1.00 50.88 116 VAL A O 1
ATOM 959 N N . ASP A 1 117 ? -14.277 -9.007 14.308 1.00 47.28 117 ASP A N 1
ATOM 960 C CA . ASP A 1 117 ? -14.392 -9.714 15.590 1.00 47.28 117 ASP A CA 1
ATOM 961 C C . ASP A 1 117 ? -13.962 -8.823 16.768 1.00 47.28 117 ASP A C 1
ATOM 963 O O . ASP A 1 117 ? -12.963 -8.073 16.615 1.00 47.28 117 ASP A O 1
#

Radius of gyration: 16.29 Å; Cα contacts (8 Å, |Δi|>4): 89; chains: 1; bounding box: 45×32×44 Å

Solvent-accessible surface area (backbone atoms only — not comparable to full-atom values): 6891 Å² total; per-residue (Å²): 141,75,63,66,60,56,50,51,52,53,52,52,52,51,51,53,48,59,74,67,56,47,74,70,44,49,56,54,49,49,50,38,42,26,64,76,76,35,67,65,63,30,56,53,47,30,71,75,69,71,62,85,76,81,75,64,74,87,64,91,90,62,53,70,67,60,48,51,53,30,49,51,44,44,51,45,53,51,52,36,40,75,72,48,28,32,41,79,44,70,45,101,84,71,48,79,40,81,38,50,22,76,58,28,47,51,51,50,32,60,73,71,66,49,84,86,126